Protein AF-A0A6A4VTD6-F1 (afdb_monomer_lite)

Sequence (70 aa):
MALGNTQAHVPFRDSKLTHLLHHSLDGNSKTLMPVNVTPSENGAGETLNSLRLAVQVDRCHMGTATKPTW

InterPro domains:
  IPR001752 Kinesin motor domain [PF00225] (2-58)
  IPR001752 Kinesin motor domain [PS50067] (1-60)
  IPR027417 P-loop containing nucleoside triphosphate hydrolase [SSF52540] (3-65)
  IPR027640 Kinesin-like protein [PTHR47972] (2-67)

Secondary structure (DSSP, 8-state):
-TTTTT-S---TTSSHHHHHTHHHHTTSS----------SGGGHHHHHHHHHHHHHHHT-----PPPP--

Radius of gyration: 14.8 Å; chains: 1; bounding box: 29×30×42 Å

Structure (mmCIF, N/CA/C/O backbone):
data_AF-A0A6A4VTD6-F1
#
_entry.id   AF-A0A6A4VTD6-F1
#
loop_
_atom_site.group_PDB
_atom_site.id
_atom_site.type_symbol
_atom_site.label_atom_id
_atom_site.label_alt_id
_atom_site.label_comp_id
_atom_site.label_asym_id
_atom_site.label_entity_id
_atom_site.label_seq_id
_atom_site.pdbx_PDB_ins_code
_atom_site.Cartn_x
_atom_site.Cartn_y
_atom_site.Cartn_z
_atom_site.occupancy
_atom_site.B_iso_or_equiv
_atom_site.auth_seq_id
_atom_site.auth_comp_id
_atom_site.auth_asym_id
_atom_site.auth_atom_id
_atom_site.pdbx_PDB_model_num
ATOM 1 N N . MET A 1 1 ? -9.494 -10.311 -1.990 1.00 55.25 1 MET A N 1
ATOM 2 C CA . MET A 1 1 ? -8.895 -9.576 -0.855 1.00 55.25 1 MET A CA 1
ATOM 3 C C . MET A 1 1 ? -9.906 -9.494 0.272 1.00 55.25 1 MET A C 1
ATOM 5 O O . MET A 1 1 ? -11.041 -9.135 -0.011 1.00 55.25 1 MET A O 1
ATOM 9 N N . ALA A 1 2 ? -9.522 -9.823 1.508 1.00 61.16 2 ALA A N 1
ATOM 10 C CA . ALA A 1 2 ? -10.449 -9.877 2.645 1.00 61.16 2 ALA A CA 1
ATOM 11 C C . ALA A 1 2 ? -11.110 -8.520 2.957 1.00 61.16 2 ALA A C 1
ATOM 13 O O . ALA A 1 2 ? -12.303 -8.476 3.241 1.00 61.16 2 ALA A O 1
ATOM 14 N N . LEU A 1 3 ? -10.355 -7.424 2.799 1.00 63.28 3 LEU A N 1
ATOM 15 C CA . LEU A 1 3 ? -10.837 -6.050 2.991 1.00 63.28 3 LEU A CA 1
ATOM 16 C C . LEU A 1 3 ? -11.802 -5.598 1.881 1.00 63.28 3 LEU A C 1
ATOM 18 O O . LEU A 1 3 ? -12.881 -5.099 2.169 1.00 63.28 3 LEU A O 1
ATOM 22 N N . GLY A 1 4 ? -11.462 -5.837 0.610 1.00 60.09 4 GLY A N 1
ATOM 23 C CA . GLY A 1 4 ? -12.304 -5.447 -0.531 1.00 60.09 4 GLY A CA 1
ATOM 24 C C . GLY A 1 4 ? -13.543 -6.324 -0.761 1.00 60.09 4 GLY A C 1
ATOM 25 O O . GLY A 1 4 ? -14.399 -5.956 -1.555 1.00 60.09 4 GLY A O 1
ATOM 26 N N . ASN A 1 5 ? -13.640 -7.480 -0.095 1.00 61.69 5 ASN A N 1
ATOM 27 C CA . ASN A 1 5 ? -14.759 -8.423 -0.227 1.00 61.69 5 ASN A CA 1
ATOM 28 C C . ASN A 1 5 ? -15.575 -8.561 1.072 1.00 61.69 5 ASN A C 1
ATOM 30 O O . ASN A 1 5 ? -16.248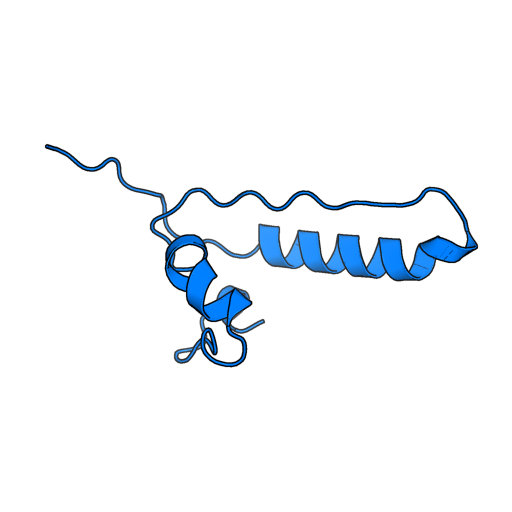 -9.575 1.255 1.00 61.69 5 ASN A O 1
ATOM 34 N N . THR A 1 6 ? -15.442 -7.590 1.992 1.00 62.34 6 THR A N 1
ATOM 35 C CA . THR A 1 6 ? -16.157 -7.521 3.284 1.00 62.34 6 THR A CA 1
ATOM 36 C C . THR A 1 6 ? -16.195 -8.865 4.019 1.00 62.34 6 THR A C 1
ATOM 38 O O . THR A 1 6 ? -17.256 -9.333 4.434 1.00 62.34 6 THR A O 1
ATOM 41 N N . GLN A 1 7 ? -15.051 -9.550 4.117 1.00 68.31 7 GLN A N 1
ATOM 42 C CA . GLN A 1 7 ? -15.001 -10.824 4.833 1.00 68.31 7 GLN A CA 1
ATOM 43 C C . GLN A 1 7 ? -15.088 -10.586 6.342 1.00 68.31 7 GLN A C 1
ATOM 45 O O . GLN A 1 7 ? -14.442 -9.686 6.868 1.00 68.31 7 GLN A O 1
ATOM 50 N N . ALA A 1 8 ? -15.840 -11.440 7.043 1.00 69.88 8 ALA A N 1
ATOM 51 C CA . ALA A 1 8 ? -16.013 -11.347 8.495 1.00 69.88 8 ALA A CA 1
ATOM 52 C C . ALA A 1 8 ? -14.694 -11.488 9.281 1.00 69.88 8 ALA A C 1
ATOM 54 O O . ALA A 1 8 ? -14.581 -10.979 10.390 1.00 69.88 8 ALA A O 1
ATOM 55 N N . HIS A 1 9 ? -13.696 -12.171 8.712 1.00 81.06 9 HIS A N 1
ATOM 56 C CA . HIS A 1 9 ? -12.366 -12.308 9.296 1.00 81.06 9 HIS A CA 1
ATOM 57 C C .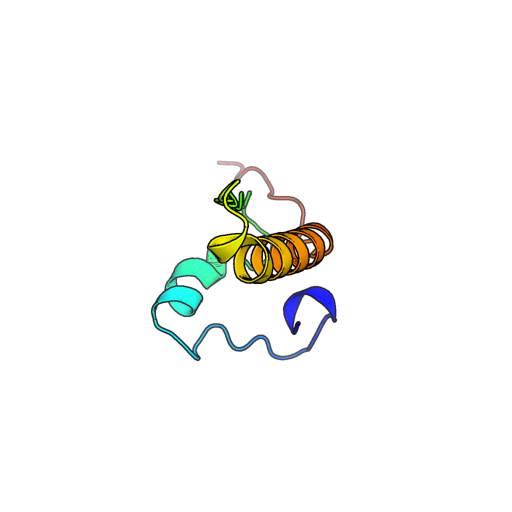 HIS A 1 9 ? -11.310 -11.733 8.348 1.00 81.06 9 HIS A C 1
ATOM 59 O O . HIS A 1 9 ? -11.110 -12.249 7.245 1.00 81.06 9 HIS A O 1
ATOM 65 N N . VAL A 1 10 ? -10.610 -10.689 8.798 1.00 81.75 10 VAL A N 1
ATOM 66 C CA . VAL A 1 10 ? -9.445 -10.122 8.108 1.00 81.75 10 VAL A CA 1
ATOM 67 C C . VAL A 1 10 ? -8.178 -10.580 8.837 1.00 81.75 10 VAL A C 1
ATOM 69 O O . VAL A 1 10 ? -8.020 -10.287 10.023 1.00 81.75 10 VAL A O 1
ATOM 72 N N . PRO A 1 11 ? -7.252 -11.291 8.170 1.00 83.69 11 PRO A N 1
ATOM 73 C CA . PRO A 1 11 ? -6.122 -11.935 8.829 1.00 83.69 11 PRO A CA 1
ATOM 74 C C . PRO A 1 11 ? -4.961 -10.959 9.083 1.00 83.69 11 PRO A C 1
ATOM 76 O O . PRO A 1 11 ? -3.828 -11.158 8.650 1.00 83.69 11 PRO A O 1
ATOM 79 N N . PHE A 1 12 ? -5.207 -9.885 9.834 1.00 84.31 12 PHE A N 1
ATOM 80 C CA . PHE A 1 12 ? -4.158 -8.925 10.193 1.00 84.31 12 PHE A CA 1
ATOM 81 C C . PHE A 1 12 ? -3.009 -9.560 10.996 1.00 84.31 12 PHE A C 1
ATOM 83 O O . PHE A 1 12 ? -1.922 -8.993 11.063 1.00 84.31 12 PHE A O 1
ATOM 90 N N . ARG A 1 13 ? -3.212 -10.744 11.590 1.00 87.00 13 ARG A N 1
ATOM 91 C CA . ARG A 1 13 ? -2.226 -11.441 12.434 1.00 87.00 13 ARG A CA 1
ATOM 92 C C . ARG A 1 13 ? -1.298 -12.398 11.680 1.00 87.00 13 ARG A C 1
ATOM 94 O O . ARG A 1 13 ? -0.388 -12.927 12.311 1.00 87.00 13 ARG A O 1
ATOM 101 N N . ASP A 1 14 ? -1.471 -12.572 10.370 1.00 86.94 14 ASP A N 1
ATOM 102 C CA . ASP A 1 14 ? -0.617 -13.467 9.570 1.00 86.94 14 ASP A CA 1
ATOM 103 C C . ASP A 1 14 ? 0.830 -12.965 9.476 1.00 86.94 14 ASP A C 1
ATOM 105 O O . ASP A 1 14 ? 1.764 -13.742 9.290 1.00 86.94 14 ASP A O 1
ATOM 109 N N . SER A 1 15 ? 1.045 -11.659 9.655 1.00 91.75 15 SER A N 1
ATOM 110 C CA . SER A 1 15 ? 2.379 -11.078 9.752 1.00 91.75 15 SER A CA 1
ATOM 111 C C . SER A 1 15 ? 2.449 -9.998 10.829 1.00 91.75 15 SER A C 1
ATOM 113 O O . SER A 1 15 ? 1.474 -9.302 11.119 1.00 91.75 15 SER A O 1
ATOM 115 N N . LYS A 1 16 ? 3.645 -9.800 11.398 1.00 89.31 16 LYS A N 1
ATOM 116 C CA . LYS A 1 16 ? 3.901 -8.694 12.338 1.00 89.31 16 LYS A CA 1
ATOM 117 C C . LYS A 1 16 ? 3.642 -7.327 11.691 1.00 89.31 16 LYS A C 1
ATOM 119 O O . LYS A 1 16 ? 3.177 -6.416 12.365 1.00 89.31 16 LYS A O 1
ATOM 124 N N . LEU A 1 17 ? 3.908 -7.201 10.388 1.00 90.19 17 LEU A N 1
ATOM 125 C CA . LEU A 1 17 ? 3.696 -5.971 9.626 1.00 90.19 17 LEU A CA 1
ATOM 126 C C . LEU A 1 17 ? 2.203 -5.637 9.510 1.00 90.19 17 LEU A C 1
ATOM 128 O O . LEU A 1 17 ? 1.798 -4.530 9.853 1.00 90.19 17 LEU A O 1
ATOM 132 N N . THR A 1 18 ? 1.370 -6.599 9.104 1.00 88.00 18 THR A N 1
ATOM 133 C CA . THR A 1 18 ? -0.089 -6.404 9.006 1.00 88.00 18 THR A CA 1
ATOM 134 C C . THR A 1 18 ? -0.743 -6.212 10.372 1.00 88.00 18 THR A C 1
ATOM 136 O O . THR A 1 18 ? -1.762 -5.533 10.460 1.00 88.00 18 THR A O 1
ATOM 139 N N . HIS A 1 19 ? -0.141 -6.745 11.440 1.00 87.38 19 HIS A N 1
ATOM 140 C CA . HIS A 1 19 ? -0.629 -6.559 12.804 1.00 87.38 19 HIS A CA 1
ATOM 141 C C . HIS A 1 19 ? -0.419 -5.120 13.280 1.00 87.38 19 HIS A C 1
ATOM 143 O O . HIS A 1 19 ? -1.338 -4.510 13.819 1.00 87.38 19 HIS A O 1
ATOM 149 N N . LEU A 1 20 ? 0.765 -4.554 13.024 1.00 88.50 20 LEU A N 1
ATOM 150 C CA . LEU A 1 20 ? 1.053 -3.149 13.325 1.00 88.50 20 LEU A CA 1
ATOM 151 C C . LEU A 1 20 ? 0.190 -2.197 12.488 1.00 88.50 20 LEU A C 1
ATOM 153 O O . LEU A 1 20 ? -0.258 -1.169 12.988 1.00 88.50 20 LEU A O 1
ATOM 157 N N . LEU A 1 21 ? -0.078 -2.550 11.229 1.00 86.38 21 LEU A N 1
ATOM 158 C CA . LEU A 1 21 ? -0.897 -1.745 10.321 1.00 86.38 21 LEU A CA 1
ATOM 159 C C . LEU A 1 21 ? -2.409 -1.916 10.520 1.00 86.38 21 LEU A C 1
ATOM 161 O O . LEU A 1 21 ? -3.167 -1.227 9.842 1.00 86.38 21 LEU A O 1
ATOM 165 N N . HIS A 1 22 ? -2.861 -2.777 11.438 1.00 84.75 22 HIS A N 1
ATOM 166 C CA . HIS A 1 22 ? -4.284 -3.041 11.678 1.00 84.75 22 HIS A CA 1
ATOM 167 C C . HIS A 1 22 ? -5.087 -1.746 11.826 1.00 84.75 22 HIS A C 1
ATOM 169 O O . HIS A 1 22 ? -6.039 -1.524 11.093 1.00 84.75 22 HIS A O 1
ATOM 175 N N . HIS A 1 23 ? -4.675 -0.843 12.721 1.00 80.19 23 HIS A N 1
ATOM 176 C CA . HIS A 1 23 ? -5.384 0.425 12.948 1.00 80.19 23 HIS A CA 1
ATOM 177 C C . HIS A 1 23 ? -5.424 1.338 11.713 1.00 80.19 23 HIS A C 1
ATOM 179 O O . HIS A 1 23 ? -6.363 2.114 11.552 1.00 80.19 23 HIS A O 1
ATOM 185 N N . SER A 1 24 ? -4.439 1.235 10.820 1.00 82.50 24 SER A N 1
ATOM 186 C CA . SER A 1 24 ? -4.426 1.988 9.563 1.00 82.50 24 SER A CA 1
ATOM 187 C C . SER A 1 24 ? -5.369 1.389 8.515 1.00 82.50 24 SER A C 1
ATOM 189 O O . SER A 1 24 ? -5.854 2.103 7.641 1.00 82.50 24 SER A O 1
ATOM 191 N N . LEU A 1 25 ? -5.642 0.088 8.589 1.00 80.00 25 LEU A N 1
ATOM 192 C CA . LEU A 1 25 ? -6.424 -0.653 7.596 1.00 80.00 25 LEU A CA 1
ATOM 193 C C . LEU A 1 25 ? -7.874 -0.937 8.037 1.00 80.00 25 LEU A C 1
ATOM 195 O O . LEU A 1 25 ? -8.668 -1.408 7.230 1.00 80.00 25 LEU A O 1
ATOM 199 N N . ASP A 1 26 ? -8.219 -0.634 9.292 1.00 75.06 26 ASP A N 1
ATOM 200 C CA . ASP A 1 26 ? -9.508 -0.953 9.935 1.00 75.06 26 ASP A CA 1
ATOM 201 C C . ASP A 1 26 ? -10.536 0.203 9.893 1.00 75.06 26 ASP A C 1
ATOM 203 O O . ASP A 1 26 ? -11.558 0.186 10.569 1.00 75.06 26 ASP A O 1
ATOM 207 N N . GLY A 1 27 ? -10.299 1.237 9.075 1.00 69.88 27 GLY A N 1
ATOM 208 C CA . GLY A 1 27 ? -11.349 2.204 8.718 1.00 69.88 27 GLY A CA 1
ATOM 209 C C . GLY A 1 27 ? -11.496 3.460 9.581 1.00 69.88 27 GLY A C 1
ATOM 210 O O . GLY A 1 27 ? -12.393 4.251 9.310 1.00 69.88 27 GLY A O 1
ATOM 211 N N . ASN A 1 28 ? -10.620 3.711 10.559 1.00 72.06 28 ASN A N 1
ATOM 212 C CA . ASN A 1 28 ? -10.550 5.008 11.259 1.00 72.06 28 ASN A CA 1
ATOM 213 C C . ASN A 1 28 ? -9.188 5.698 11.084 1.00 72.06 28 ASN A C 1
ATOM 215 O O . ASN A 1 28 ? -8.650 6.322 11.997 1.00 72.06 28 ASN A O 1
ATOM 219 N N . SER A 1 29 ? -8.598 5.561 9.899 1.00 72.50 29 SER A N 1
ATOM 220 C CA . SER A 1 29 ? -7.327 6.192 9.564 1.00 72.50 29 SER A CA 1
ATOM 221 C C . SER A 1 29 ? -7.314 6.632 8.108 1.00 72.50 29 SER A C 1
ATOM 223 O O . SER A 1 29 ? -7.986 6.053 7.255 1.00 72.50 29 SER A O 1
ATOM 225 N N . LYS A 1 30 ? -6.538 7.677 7.821 1.00 81.12 30 LYS A N 1
ATOM 226 C CA . LYS A 1 30 ? -6.234 8.078 6.449 1.00 81.12 30 LYS A CA 1
ATOM 227 C C . LYS A 1 30 ? -4.990 7.321 6.009 1.00 81.12 30 LYS A C 1
ATOM 229 O O . LYS A 1 30 ? -3.892 7.630 6.464 1.00 81.12 30 LYS A O 1
ATOM 234 N N . THR A 1 31 ? -5.169 6.361 5.114 1.00 83.69 31 THR A N 1
ATOM 235 C CA . THR A 1 31 ? -4.081 5.503 4.637 1.00 83.69 31 THR A CA 1
ATOM 236 C C . THR A 1 31 ? -3.739 5.839 3.195 1.00 83.69 31 THR A C 1
ATOM 238 O O . THR A 1 31 ? -4.610 5.863 2.331 1.00 83.69 31 THR A O 1
ATOM 241 N N . LEU A 1 32 ? -2.457 6.107 2.944 1.00 86.50 32 LEU A N 1
ATOM 242 C CA . LEU A 1 32 ? -1.894 6.35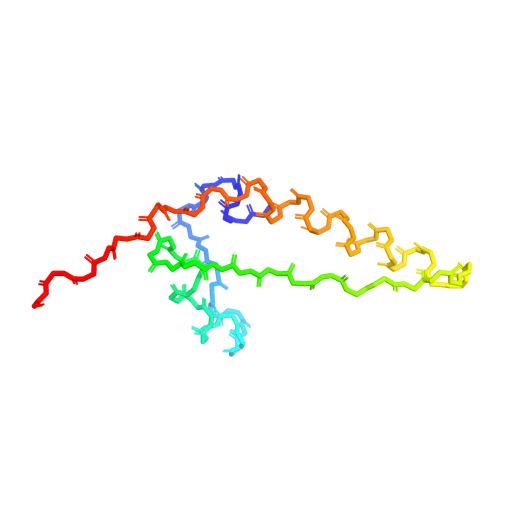4 1.619 1.00 86.50 32 LEU A CA 1
ATOM 243 C C . LEU A 1 32 ? -0.950 5.202 1.265 1.00 86.50 32 LEU A C 1
ATOM 245 O O . LEU A 1 32 ? -0.081 4.855 2.063 1.00 86.50 32 LEU A O 1
ATOM 249 N N . MET A 1 33 ? -1.083 4.653 0.059 1.00 90.38 33 MET A N 1
ATOM 250 C CA . MET A 1 33 ? -0.159 3.655 -0.477 1.00 90.38 33 MET A CA 1
ATOM 251 C C . MET A 1 33 ? 0.588 4.224 -1.694 1.00 90.38 33 MET A C 1
ATOM 253 O O . MET A 1 33 ? 0.002 4.311 -2.772 1.00 90.38 33 MET A O 1
ATOM 257 N N . PRO A 1 34 ? 1.869 4.611 -1.562 1.00 90.56 34 PRO A N 1
ATOM 258 C CA . PRO A 1 34 ? 2.702 4.941 -2.713 1.00 90.56 34 PRO A CA 1
ATOM 259 C C . PRO A 1 34 ? 3.133 3.664 -3.447 1.00 90.56 34 PRO A C 1
ATOM 261 O O . PRO A 1 34 ? 3.504 2.669 -2.823 1.00 90.56 34 PRO A O 1
ATOM 264 N N . VAL A 1 35 ? 3.102 3.698 -4.779 1.00 92.31 35 VAL A N 1
ATOM 265 C CA . VAL A 1 35 ? 3.457 2.560 -5.637 1.00 92.31 35 VAL A CA 1
ATOM 266 C C . VAL A 1 35 ? 4.696 2.929 -6.435 1.00 92.31 35 VAL A C 1
ATOM 268 O O . VAL A 1 35 ? 4.661 3.837 -7.262 1.00 92.31 35 VAL A O 1
ATOM 271 N N . ASN A 1 36 ? 5.792 2.217 -6.190 1.00 90.19 36 ASN A N 1
ATOM 272 C CA . ASN A 1 36 ? 7.025 2.405 -6.942 1.00 90.19 36 ASN A CA 1
ATOM 273 C C . ASN A 1 36 ? 6.981 1.554 -8.209 1.00 90.19 36 ASN A C 1
ATOM 275 O O . ASN A 1 36 ? 6.797 0.341 -8.142 1.00 90.19 36 ASN A O 1
ATOM 279 N N . VAL A 1 37 ? 7.167 2.200 -9.356 1.00 92.19 37 VAL A N 1
ATOM 280 C CA . VAL A 1 37 ? 7.176 1.556 -10.670 1.00 92.19 37 VAL A CA 1
ATOM 281 C C . VAL A 1 37 ? 8.508 1.801 -11.356 1.00 92.19 37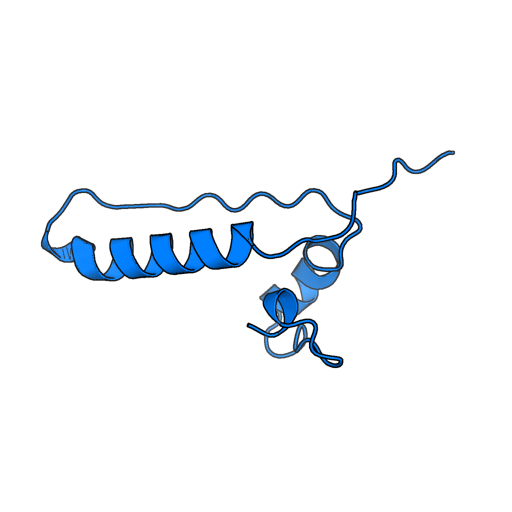 VAL A C 1
ATOM 283 O O . VAL A 1 37 ? 9.161 2.819 -11.120 1.00 92.19 37 VAL A O 1
ATOM 286 N N . THR A 1 38 ? 8.922 0.864 -12.203 1.00 89.62 38 THR A N 1
ATOM 287 C CA . THR A 1 38 ? 10.158 0.987 -12.973 1.00 89.62 38 THR A CA 1
ATOM 288 C C . THR A 1 38 ? 9.826 1.075 -14.463 1.00 89.62 38 THR A C 1
ATOM 290 O O . THR A 1 38 ? 8.994 0.303 -14.937 1.00 89.62 38 THR A O 1
ATOM 293 N N . PRO A 1 39 ? 10.461 1.988 -15.222 1.00 85.31 39 PRO A N 1
ATOM 294 C CA . PRO A 1 39 ? 10.198 2.145 -16.652 1.00 85.31 39 PRO A CA 1
ATOM 295 C C . PRO A 1 39 ? 10.939 1.119 -17.527 1.00 85.31 39 PRO A C 1
ATOM 297 O O . PRO A 1 39 ? 10.820 1.168 -18.746 1.00 85.31 39 PRO A O 1
ATOM 300 N N . SER A 1 40 ? 11.738 0.220 -16.942 1.00 90.25 40 SER A N 1
ATOM 301 C CA . SER A 1 40 ? 12.479 -0.793 -17.695 1.00 90.25 40 SER A CA 1
ATOM 302 C C . SER A 1 40 ? 11.594 -1.982 -18.063 1.00 90.25 40 SER A C 1
ATOM 304 O O . SER A 1 40 ? 10.753 -2.427 -17.280 1.00 90.25 40 SER A O 1
ATOM 306 N N . GLU A 1 41 ? 11.826 -2.540 -19.250 1.00 85.69 41 GLU A N 1
ATOM 307 C CA . GLU A 1 41 ? 11.056 -3.674 -19.772 1.00 85.69 41 GLU A CA 1
ATOM 308 C C . GLU A 1 41 ? 11.200 -4.924 -18.889 1.00 85.69 41 GLU A C 1
ATOM 310 O O . GLU A 1 41 ? 10.221 -5.615 -18.611 1.00 85.69 41 GLU A O 1
ATOM 315 N N . ASN A 1 42 ? 12.394 -5.145 -18.329 1.00 89.00 42 ASN A N 1
ATOM 316 C CA . ASN A 1 42 ? 12.665 -6.236 -17.389 1.00 89.00 42 ASN A CA 1
ATOM 317 C C . ASN A 1 42 ? 11.805 -6.147 -16.114 1.00 89.00 42 ASN A C 1
ATOM 319 O O . ASN A 1 42 ? 11.533 -7.170 -15.490 1.00 89.00 42 ASN A O 1
ATOM 323 N N . GLY A 1 43 ? 11.386 -4.940 -15.719 1.00 86.81 43 GLY A N 1
ATOM 324 C CA . GLY A 1 43 ? 10.532 -4.694 -14.555 1.00 86.81 43 GLY A CA 1
ATOM 325 C C . GLY A 1 43 ? 9.046 -4.532 -14.885 1.00 86.81 43 GLY A C 1
ATOM 326 O O . GLY A 1 43 ? 8.254 -4.263 -13.978 1.00 86.81 43 GLY A O 1
ATOM 327 N N . ALA A 1 44 ? 8.641 -4.680 -16.152 1.00 88.94 44 ALA A N 1
ATOM 328 C CA . ALA A 1 44 ? 7.272 -4.405 -16.589 1.00 88.94 44 ALA A CA 1
ATOM 329 C C . ALA A 1 44 ? 6.240 -5.349 -15.944 1.00 88.94 44 ALA A C 1
ATOM 331 O O . ALA A 1 44 ? 5.152 -4.911 -15.566 1.00 88.94 44 ALA A O 1
ATOM 332 N N . GLY A 1 45 ? 6.588 -6.628 -15.753 1.00 90.75 45 GLY A N 1
ATOM 333 C CA . GLY A 1 45 ? 5.716 -7.616 -15.104 1.00 90.75 45 GLY A CA 1
ATOM 334 C C . GLY A 1 45 ? 5.418 -7.285 -13.637 1.00 90.75 45 GLY A C 1
ATOM 335 O O . GLY A 1 45 ? 4.256 -7.227 -13.232 1.00 90.75 45 GLY A O 1
ATOM 336 N N . GLU A 1 46 ? 6.459 -6.987 -12.858 1.00 91.12 46 GLU A N 1
ATOM 337 C CA . GLU A 1 46 ? 6.333 -6.592 -11.446 1.00 91.12 46 GLU A CA 1
ATOM 338 C C . GLU A 1 46 ? 5.632 -5.237 -11.289 1.00 91.12 46 GLU A C 1
ATOM 340 O O . GLU A 1 46 ? 4.799 -5.047 -10.396 1.00 91.12 46 GLU A O 1
ATOM 345 N N . THR A 1 47 ? 5.895 -4.308 -12.212 1.00 93.00 47 THR A N 1
ATOM 346 C CA . THR A 1 47 ? 5.206 -3.014 -12.281 1.00 93.00 47 THR A CA 1
ATOM 347 C C . THR A 1 47 ? 3.707 -3.204 -12.508 1.00 93.00 47 THR A C 1
ATOM 349 O O . THR A 1 47 ? 2.893 -2.620 -11.791 1.00 93.00 47 THR A O 1
ATOM 352 N N . LEU A 1 48 ? 3.317 -4.072 -13.445 1.00 92.25 48 LEU A N 1
ATOM 353 C CA . LEU A 1 48 ? 1.911 -4.383 -13.698 1.00 92.25 48 LEU A CA 1
ATOM 354 C C . LEU A 1 48 ? 1.239 -5.018 -12.475 1.00 92.25 48 LEU A C 1
ATOM 356 O O . LEU A 1 48 ? 0.100 -4.674 -12.154 1.00 92.25 48 LEU A O 1
ATOM 360 N N . ASN A 1 49 ? 1.930 -5.922 -11.777 1.00 92.38 49 ASN A N 1
ATOM 361 C CA . ASN A 1 49 ? 1.407 -6.533 -10.557 1.00 92.38 49 ASN A CA 1
ATOM 362 C C . ASN A 1 49 ? 1.201 -5.493 -9.440 1.00 92.38 49 ASN A C 1
ATOM 364 O O . ASN A 1 49 ? 0.143 -5.454 -8.808 1.00 92.38 49 ASN A O 1
ATOM 368 N N . SER A 1 50 ? 2.163 -4.587 -9.267 1.00 93.50 50 SER A N 1
ATOM 369 C CA . SER A 1 50 ? 2.103 -3.485 -8.298 1.00 93.50 50 SER A CA 1
ATOM 370 C C . SER A 1 50 ? 0.944 -2.525 -8.589 1.00 93.50 50 SER A C 1
ATOM 372 O O . SER A 1 50 ? 0.196 -2.152 -7.685 1.00 93.50 50 SER A O 1
ATOM 374 N N . LEU A 1 51 ? 0.718 -2.186 -9.863 1.00 92.81 51 LEU A N 1
ATOM 375 C CA . LEU 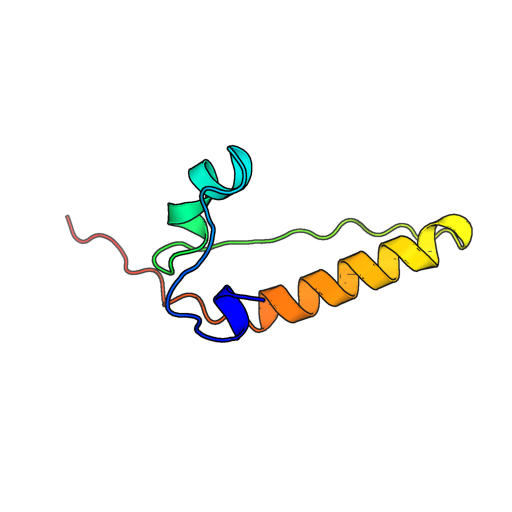A 1 51 ? -0.423 -1.367 -10.286 1.00 92.81 51 LEU A CA 1
ATOM 376 C C . LEU A 1 51 ? -1.764 -2.083 -10.067 1.00 92.81 51 LEU A C 1
ATOM 378 O O . LEU A 1 51 ? -2.725 -1.473 -9.600 1.00 92.81 51 LEU A O 1
ATOM 382 N N . ARG A 1 52 ? -1.844 -3.391 -10.346 1.00 93.12 52 ARG A N 1
ATOM 383 C CA . ARG A 1 52 ? -3.050 -4.192 -10.067 1.00 93.12 52 ARG A CA 1
ATOM 384 C C . ARG A 1 52 ? -3.368 -4.248 -8.576 1.00 93.12 52 ARG A C 1
ATOM 386 O O . ARG A 1 52 ? -4.545 -4.231 -8.215 1.00 93.12 52 ARG A O 1
ATOM 393 N N . LEU A 1 53 ? -2.347 -4.324 -7.724 1.00 90.56 53 LEU A N 1
ATOM 394 C CA . LEU A 1 53 ? -2.504 -4.245 -6.274 1.00 90.56 53 LEU A CA 1
ATOM 395 C C . LEU A 1 53 ? -3.058 -2.873 -5.866 1.00 90.56 53 LEU A C 1
ATOM 397 O O . LEU A 1 53 ? -4.030 -2.810 -5.118 1.00 90.56 53 LEU A O 1
ATOM 401 N N . ALA A 1 54 ? -2.508 -1.793 -6.424 1.00 91.56 54 ALA A N 1
ATOM 402 C CA . ALA A 1 54 ? -2.948 -0.425 -6.156 1.00 91.56 54 ALA A CA 1
ATOM 403 C C . ALA A 1 54 ? -4.431 -0.203 -6.482 1.00 91.56 54 ALA A C 1
ATOM 405 O O . ALA A 1 54 ? -5.170 0.321 -5.655 1.00 91.56 54 ALA A O 1
ATOM 406 N N . VAL A 1 55 ? -4.892 -0.683 -7.643 1.00 89.81 55 VAL A N 1
ATOM 407 C CA . VAL A 1 55 ? -6.312 -0.607 -8.038 1.00 89.81 55 VAL A CA 1
ATOM 408 C C . VAL A 1 55 ? -7.215 -1.351 -7.053 1.00 89.81 55 VAL A C 1
ATOM 410 O O . VAL A 1 55 ? -8.345 -0.940 -6.804 1.00 89.81 55 VAL A O 1
ATOM 413 N N . GLN A 1 56 ? -6.750 -2.463 -6.487 1.00 87.50 56 GLN A N 1
ATOM 414 C CA . GLN A 1 56 ? -7.538 -3.201 -5.501 1.00 87.50 56 GLN A CA 1
ATOM 415 C C . GLN A 1 56 ? -7.580 -2.490 -4.142 1.00 87.50 56 GLN A C 1
ATOM 417 O O . GLN A 1 56 ? -8.617 -2.521 -3.481 1.00 87.50 56 GLN A O 1
ATOM 422 N N . VAL A 1 57 ? -6.490 -1.826 -3.745 1.00 86.56 57 VAL A N 1
ATOM 423 C CA . VAL A 1 57 ? -6.435 -1.002 -2.527 1.00 86.56 57 VAL A CA 1
ATOM 424 C C . VAL A 1 57 ? -7.317 0.239 -2.664 1.00 86.56 57 VAL A C 1
ATOM 426 O O . VAL A 1 57 ? -8.049 0.550 -1.733 1.00 86.56 57 VAL A O 1
ATOM 429 N N . ASP A 1 58 ? -7.336 0.881 -3.831 1.00 84.69 58 ASP A N 1
ATOM 430 C CA . ASP A 1 58 ? -8.219 2.020 -4.133 1.00 84.69 58 ASP A CA 1
ATOM 431 C C . ASP A 1 58 ? -9.712 1.664 -3.995 1.00 84.69 58 ASP A C 1
ATOM 433 O O . ASP A 1 58 ? -10.521 2.442 -3.496 1.00 84.69 58 ASP A O 1
ATOM 437 N N . ARG A 1 59 ? -10.084 0.429 -4.351 1.00 82.69 59 ARG A N 1
ATOM 438 C CA . ARG A 1 59 ? -11.455 -0.082 -4.178 1.00 82.69 59 ARG A CA 1
ATOM 439 C C . ARG A 1 59 ? -11.809 -0.430 -2.731 1.00 82.69 59 ARG A C 1
ATOM 441 O O . ARG A 1 59 ? -12.983 -0.670 -2.447 1.00 82.69 59 ARG A O 1
ATOM 448 N N . CYS A 1 60 ? -10.838 -0.492 -1.821 1.00 77.81 60 CYS A N 1
ATOM 449 C CA . CYS A 1 60 ? -11.110 -0.761 -0.414 1.00 77.81 60 CYS A CA 1
ATOM 450 C C . CYS A 1 60 ? -11.652 0.511 0.247 1.00 77.81 60 CYS A C 1
ATOM 452 O O . CYS A 1 60 ? -10.896 1.382 0.672 1.00 77.81 60 CYS A O 1
ATOM 454 N N . HIS A 1 61 ? -12.978 0.602 0.357 1.00 69.50 61 HIS A N 1
ATOM 455 C CA . HIS A 1 61 ? -13.638 1.648 1.134 1.00 69.50 61 HIS A CA 1
ATOM 456 C C . HIS A 1 61 ? -13.402 1.402 2.629 1.00 69.50 61 HIS A C 1
ATOM 458 O O . HIS A 1 61 ? -14.160 0.711 3.307 1.00 69.50 61 HIS A O 1
ATOM 464 N N . MET A 1 62 ? -12.301 1.945 3.134 1.00 67.06 62 MET A N 1
ATOM 465 C CA . MET A 1 62 ? -12.030 2.054 4.561 1.00 67.06 62 MET A CA 1
ATOM 466 C C . MET A 1 62 ? -12.823 3.265 5.069 1.00 67.06 62 MET A C 1
ATOM 468 O O . MET A 1 62 ? -12.824 4.304 4.412 1.00 67.06 62 MET A O 1
ATOM 472 N N . GLY A 1 63 ? -13.565 3.112 6.169 1.00 65.00 63 GLY A N 1
ATOM 473 C CA . GLY A 1 63 ? -14.470 4.139 6.697 1.00 65.00 63 GLY A CA 1
ATOM 474 C C . GLY A 1 63 ? -13.865 5.550 6.771 1.00 65.00 63 GLY A C 1
ATOM 475 O O . GLY A 1 63 ? 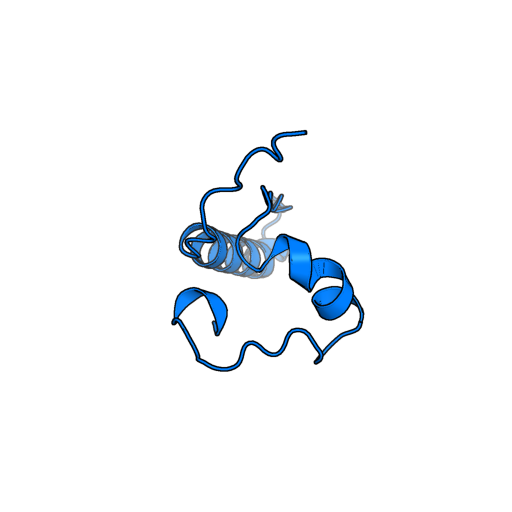-12.650 5.754 6.803 1.00 65.00 63 GLY A O 1
ATOM 476 N N . THR A 1 64 ? -14.722 6.571 6.773 1.00 66.62 64 THR A N 1
ATOM 477 C CA . THR A 1 64 ? -14.264 7.961 6.877 1.00 66.62 64 THR A CA 1
ATOM 478 C C . THR A 1 64 ? -13.644 8.213 8.248 1.00 66.62 64 THR A C 1
ATOM 480 O O . THR A 1 64 ? -14.351 8.179 9.253 1.00 66.62 64 THR A O 1
ATOM 483 N N . ALA A 1 65 ? -12.343 8.519 8.281 1.00 67.19 65 ALA A N 1
ATOM 484 C CA . ALA A 1 65 ? -11.636 8.871 9.509 1.00 67.19 65 ALA A CA 1
ATOM 485 C C . ALA A 1 65 ? -12.325 10.048 10.224 1.00 67.19 65 ALA A C 1
ATOM 487 O O . ALA A 1 65 ? -12.414 11.158 9.682 1.00 67.19 65 ALA A O 1
ATOM 488 N N . THR A 1 66 ? -12.807 9.810 11.443 1.00 68.06 66 THR A N 1
ATOM 489 C CA . THR A 1 66 ? -13.470 10.832 12.262 1.00 68.06 66 THR A CA 1
ATOM 490 C C . THR A 1 66 ? -12.436 11.632 13.046 1.00 68.06 66 THR A C 1
ATOM 492 O O . THR A 1 66 ? -11.511 11.060 13.622 1.00 68.06 66 THR A O 1
ATOM 495 N N . LYS A 1 67 ? -12.576 12.964 13.083 1.00 71.75 67 LYS A N 1
ATOM 496 C CA . LYS A 1 67 ? -11.708 13.810 13.915 1.00 71.75 67 LYS A CA 1
ATOM 497 C C . LYS A 1 67 ? -12.002 13.509 15.391 1.00 71.75 67 LYS A C 1
ATOM 499 O O . LYS A 1 67 ? -13.169 13.606 15.769 1.00 71.75 67 LYS A O 1
ATOM 504 N N . PRO A 1 68 ? -10.999 13.171 16.220 1.00 64.81 68 PRO A N 1
ATOM 505 C CA . PRO A 1 68 ? -11.229 13.029 17.649 1.00 64.81 68 PRO A CA 1
ATOM 506 C C . PRO A 1 68 ? -11.617 14.397 18.224 1.00 64.81 68 PRO A C 1
ATOM 508 O O . PRO A 1 68 ? -10.886 15.371 18.059 1.00 64.81 68 PRO A O 1
ATOM 511 N N . THR A 1 69 ? -12.797 14.475 18.838 1.00 71.62 69 THR A N 1
ATOM 512 C CA . THR A 1 69 ? -13.274 15.654 19.567 1.00 71.62 69 THR A CA 1
ATOM 513 C C . THR A 1 69 ? -12.818 15.539 21.018 1.00 71.62 69 THR A C 1
ATOM 515 O O . THR A 1 69 ? -13.441 14.818 21.799 1.00 71.62 69 THR A O 1
ATOM 518 N N . TRP A 1 70 ? -11.725 16.210 21.362 1.00 65.12 70 TRP A N 1
ATOM 519 C CA . TRP A 1 70 ? -11.367 16.549 22.738 1.00 65.12 70 TRP A CA 1
ATOM 520 C C . TRP A 1 70 ? -10.923 18.007 22.792 1.00 65.12 70 TRP A C 1
ATOM 522 O O . TRP A 1 70 ? -10.420 18.501 21.754 1.00 65.12 70 TRP A O 1
#

Foldseek 3Di:
DCQLVVNPDDPLVPDPVSVVCVVVSQQQHDDDDDFDADPDPVRVVVRVVSVVVVVSVVSRNRHDHDDDDD

pLDDT: mean 81.07, std 10.59, range [55.25, 93.5]

Organism: Amphibalanus amphitrite (NCBI:txid1232801)